Protein AF-A0AAV0JWB5-F1 (afdb_monomer_lite)

InterPro domains:
  IPR001810 F-box domain [PF12937] (14-50)
  IPR036047 F-box-like domain superfamily [SSF81383] (13-112)
  IPR045030 LysM and putative peptidoglycan-binding domain-containing protein 1-4 [PTHR20932] (4-100)

Secondary structure (DSSP, 8-state):
-----GGGT-HHHHHHHHTTS-HHHHHHHTTT-HHHHHHHT-HHHHHHHHHHHHT-S---S--SSGGGGGG--GGGS-------TT--HHHHHHHHT-------SS------HHHHHHHHHHT--

pLDDT: mean 70.57, std 15.76, range [37.16, 88.88]

Structure (mmCIF, N/CA/C/O backbone):
data_AF-A0AAV0JWB5-F1
#
_entry.id   AF-A0AAV0JWB5-F1
#
loop_
_atom_site.group_PDB
_atom_site.id
_atom_site.type_symbol
_atom_site.label_atom_id
_atom_site.label_alt_id
_atom_site.label_comp_id
_atom_site.label_asym_id
_atom_site.label_entity_id
_atom_site.label_seq_id
_atom_site.pdbx_PDB_ins_code
_atom_site.Cartn_x
_atom_site.Cartn_y
_atom_site.Cartn_z
_atom_site.occupancy
_atom_site.B_iso_or_equiv
_atom_site.auth_seq_id
_atom_site.auth_comp_id
_atom_site.auth_asym_id
_atom_site.auth_atom_id
_atom_site.pdbx_PDB_model_num
ATOM 1 N N . MET A 1 1 ? 27.366 -1.072 -31.365 1.00 39.38 1 MET A N 1
ATOM 2 C CA . MET A 1 1 ? 27.987 -1.217 -30.029 1.00 39.38 1 MET A CA 1
ATOM 3 C C . MET A 1 1 ? 26.975 -0.720 -29.010 1.00 39.38 1 MET A C 1
ATOM 5 O O . MET A 1 1 ? 26.917 0.471 -28.750 1.00 39.38 1 MET A O 1
ATOM 9 N N . ASN A 1 2 ? 26.115 -1.611 -28.514 1.00 44.38 2 ASN A N 1
ATOM 10 C CA . ASN A 1 2 ? 25.064 -1.253 -27.561 1.00 44.38 2 ASN A CA 1
ATOM 11 C C . ASN A 1 2 ? 25.611 -1.616 -26.184 1.00 44.38 2 ASN A C 1
ATOM 13 O O . ASN A 1 2 ? 25.535 -2.770 -25.767 1.00 44.38 2 ASN A O 1
ATOM 17 N N . SER A 1 3 ? 26.296 -0.668 -25.553 1.00 52.28 3 SER A N 1
ATOM 18 C CA . SER A 1 3 ? 26.844 -0.833 -24.213 1.00 52.28 3 SER A CA 1
ATOM 19 C C . SER A 1 3 ? 25.713 -1.216 -23.263 1.00 52.28 3 SER A C 1
ATOM 21 O O . SER A 1 3 ? 24.749 -0.480 -23.063 1.00 52.28 3 SER A O 1
ATOM 23 N N . ASN A 1 4 ? 25.833 -2.429 -22.734 1.00 53.75 4 ASN A N 1
ATOM 24 C CA . ASN A 1 4 ? 24.936 -3.035 -21.772 1.00 53.75 4 ASN A CA 1
ATOM 25 C C . ASN A 1 4 ? 24.618 -2.049 -20.643 1.00 53.75 4 ASN A C 1
ATOM 27 O O . ASN A 1 4 ? 25.476 -1.754 -19.813 1.00 53.75 4 ASN A O 1
ATOM 31 N N . PHE A 1 5 ? 23.365 -1.603 -20.568 1.00 57.31 5 PHE A N 1
ATOM 32 C CA . PHE A 1 5 ? 22.796 -0.958 -19.383 1.00 57.31 5 PHE A CA 1
ATOM 33 C C . PHE A 1 5 ? 22.573 -2.017 -18.283 1.00 57.31 5 PHE A C 1
ATOM 35 O O . PHE A 1 5 ? 21.486 -2.178 -17.737 1.00 57.31 5 PHE A O 1
ATOM 42 N N . SER A 1 6 ? 23.613 -2.793 -17.966 1.00 53.84 6 SER A N 1
ATOM 43 C CA . SER A 1 6 ? 23.586 -3.863 -16.965 1.00 53.84 6 SER A CA 1
ATOM 44 C C . SER A 1 6 ? 23.293 -3.337 -15.557 1.00 53.84 6 SER A C 1
ATOM 46 O O . SER A 1 6 ? 22.817 -4.092 -14.713 1.00 53.84 6 SER A O 1
ATOM 48 N N . ALA A 1 7 ? 23.476 -2.033 -15.323 1.00 56.34 7 ALA A N 1
ATOM 49 C CA . ALA A 1 7 ? 23.088 -1.357 -14.088 1.00 56.34 7 ALA A CA 1
ATOM 50 C C . ALA A 1 7 ? 21.577 -1.463 -13.791 1.00 56.34 7 ALA A C 1
ATOM 52 O O . ALA A 1 7 ? 21.198 -1.637 -12.638 1.00 56.34 7 ALA A O 1
ATOM 53 N N . LEU A 1 8 ? 20.720 -1.426 -14.823 1.00 58.16 8 LEU A N 1
ATOM 54 C CA . LEU A 1 8 ? 19.269 -1.642 -14.692 1.00 58.16 8 LEU A CA 1
ATOM 55 C C . LEU A 1 8 ? 18.864 -3.112 -14.895 1.00 58.16 8 LEU A C 1
ATOM 57 O O . LEU A 1 8 ? 17.686 -3.441 -14.784 1.00 58.16 8 LEU A O 1
ATOM 61 N N . SER A 1 9 ? 19.825 -3.995 -15.180 1.00 63.19 9 SER A N 1
ATOM 62 C CA . SER A 1 9 ? 19.635 -5.452 -15.138 1.00 63.19 9 SER A CA 1
ATOM 63 C C . SER A 1 9 ? 19.933 -6.029 -13.751 1.00 63.19 9 SER A C 1
ATOM 65 O O . SER A 1 9 ? 19.480 -7.130 -13.441 1.00 63.19 9 SER A O 1
ATOM 67 N N . CYS A 1 10 ? 20.678 -5.304 -12.908 1.00 75.19 10 CYS A N 1
ATOM 68 C CA . CYS A 1 10 ? 20.927 -5.689 -11.525 1.00 75.19 10 CYS A CA 1
ATOM 69 C C . CYS A 1 10 ? 19.654 -5.501 -10.692 1.00 75.19 10 CYS A C 1
ATOM 71 O O . CYS A 1 10 ? 19.181 -4.380 -10.479 1.00 75.19 10 CYS A O 1
ATOM 73 N N . ARG A 1 11 ? 19.098 -6.616 -10.213 1.00 79.12 11 ARG A N 1
ATOM 74 C CA . ARG A 1 11 ? 17.836 -6.642 -9.465 1.00 79.12 11 ARG A CA 1
ATOM 75 C C . ARG A 1 11 ? 17.912 -5.828 -8.171 1.00 79.12 11 ARG A C 1
ATOM 77 O O . ARG A 1 11 ? 16.934 -5.178 -7.813 1.00 79.12 11 ARG A O 1
ATOM 84 N N . ASP A 1 12 ? 19.068 -5.822 -7.513 1.00 82.31 12 ASP A N 1
ATOM 85 C CA . ASP A 1 12 ? 19.285 -5.110 -6.250 1.00 82.31 12 ASP A CA 1
ATOM 86 C C . ASP A 1 12 ? 19.304 -3.592 -6.441 1.00 82.31 12 ASP A C 1
ATOM 88 O O . ASP A 1 12 ? 18.662 -2.856 -5.692 1.00 82.31 12 ASP A O 1
ATOM 92 N N . THR A 1 13 ? 19.966 -3.110 -7.495 1.00 85.81 13 THR A N 1
ATOM 93 C CA . THR A 1 13 ? 19.963 -1.683 -7.847 1.00 85.81 13 THR A CA 1
ATOM 94 C C . THR A 1 13 ? 18.559 -1.224 -8.231 1.00 85.81 13 THR A C 1
ATOM 96 O O . THR A 1 13 ? 18.094 -0.186 -7.763 1.00 85.81 13 THR A O 1
ATOM 99 N N . LEU A 1 14 ? 17.843 -2.035 -9.016 1.00 85.38 14 LEU A N 1
ATOM 100 C CA . LEU A 1 14 ? 16.440 -1.796 -9.354 1.00 85.38 14 LEU A CA 1
ATOM 101 C C . LEU A 1 14 ? 15.552 -1.717 -8.111 1.00 85.38 14 LEU A C 1
ATOM 103 O O . LEU A 1 14 ? 14.723 -0.818 -8.008 1.00 85.38 14 LEU A O 1
ATOM 107 N N . ARG A 1 15 ? 15.746 -2.630 -7.155 1.00 87.00 15 ARG A N 1
ATOM 108 C CA . ARG A 1 15 ? 15.017 -2.654 -5.883 1.00 87.00 15 ARG A CA 1
ATOM 109 C C . ARG A 1 15 ? 15.229 -1.366 -5.095 1.00 87.00 15 ARG A C 1
ATOM 111 O O . ARG A 1 15 ? 14.248 -0.774 -4.659 1.00 87.00 15 ARG A O 1
ATOM 118 N N . LEU A 1 16 ? 16.475 -0.907 -4.966 1.00 86.88 16 LEU A N 1
ATOM 119 C CA . LEU A 1 16 ? 16.803 0.333 -4.253 1.00 86.88 16 LEU A CA 1
ATOM 120 C C . LEU A 1 16 ? 16.155 1.568 -4.885 1.00 86.88 16 LEU A C 1
ATOM 122 O O . LEU A 1 16 ? 15.696 2.451 -4.162 1.00 86.88 16 LEU A O 1
ATOM 126 N N . ILE A 1 17 ? 16.110 1.628 -6.218 1.00 87.56 17 ILE A N 1
ATOM 127 C CA . ILE A 1 17 ? 15.470 2.730 -6.944 1.00 87.56 17 ILE A CA 1
ATOM 128 C C . ILE A 1 17 ? 13.954 2.667 -6.745 1.00 87.56 17 ILE A C 1
ATOM 130 O O . ILE A 1 17 ? 13.355 3.636 -6.287 1.00 87.56 17 ILE A O 1
ATOM 134 N N . LEU A 1 18 ? 13.338 1.520 -7.048 1.00 87.62 18 LEU A N 1
ATOM 135 C CA . LEU A 1 18 ? 11.885 1.337 -7.012 1.00 87.62 18 LEU A CA 1
ATOM 136 C C . LEU A 1 18 ? 11.295 1.499 -5.606 1.00 87.62 18 LEU A C 1
ATOM 138 O O . LEU A 1 18 ? 10.183 1.995 -5.470 1.00 87.62 18 LEU A O 1
ATOM 142 N N . GLU A 1 19 ? 12.050 1.183 -4.556 1.00 87.31 19 GLU A N 1
ATOM 143 C CA . GLU A 1 19 ? 11.638 1.403 -3.165 1.00 87.31 19 GLU A CA 1
ATOM 144 C C . GLU A 1 19 ? 11.407 2.884 -2.816 1.00 87.31 19 GLU A C 1
ATOM 146 O O . GLU A 1 19 ? 10.694 3.193 -1.863 1.00 87.31 19 GLU A O 1
ATOM 151 N N . ARG A 1 20 ? 11.983 3.818 -3.581 1.00 86.62 20 ARG A N 1
ATOM 152 C CA . ARG A 1 20 ? 11.792 5.261 -3.371 1.00 86.62 20 ARG A CA 1
ATOM 153 C C . ARG A 1 20 ? 10.595 5.833 -4.122 1.00 86.62 20 ARG A C 1
ATOM 155 O O . ARG A 1 20 ? 10.279 7.003 -3.921 1.00 86.62 20 ARG A O 1
ATOM 162 N N . LEU A 1 21 ? 9.950 5.045 -4.979 1.00 86.44 21 LEU A N 1
ATOM 163 C CA . LEU A 1 21 ? 8.839 5.506 -5.800 1.00 86.44 21 LEU A CA 1
ATOM 164 C C . LEU A 1 21 ? 7.491 5.280 -5.093 1.00 86.44 21 LEU A C 1
ATOM 166 O O . LEU A 1 21 ? 7.325 4.305 -4.357 1.00 86.44 21 LEU A O 1
ATOM 170 N N . PRO A 1 22 ? 6.498 6.157 -5.328 1.00 84.25 22 PRO A N 1
ATOM 171 C CA . PRO A 1 22 ? 5.141 5.939 -4.847 1.00 84.25 22 PRO A CA 1
ATOM 172 C C . PRO A 1 22 ? 4.477 4.769 -5.5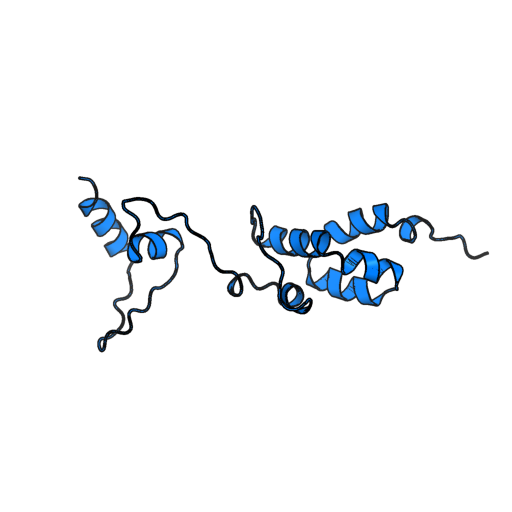87 1.00 84.25 22 PRO A C 1
ATOM 174 O O . PRO A 1 22 ? 4.857 4.405 -6.702 1.00 84.25 22 PRO A O 1
ATOM 177 N N . VAL A 1 23 ? 3.414 4.217 -4.995 1.00 85.12 23 VAL A N 1
ATOM 178 C CA . VAL A 1 23 ? 2.709 3.036 -5.530 1.00 85.12 23 VAL A CA 1
ATOM 179 C C . VAL A 1 23 ? 2.208 3.232 -6.970 1.00 85.12 23 VAL A C 1
ATOM 181 O O . VAL A 1 23 ? 2.255 2.304 -7.779 1.00 85.12 23 VAL A O 1
ATOM 184 N N . ALA A 1 24 ? 1.785 4.448 -7.325 1.00 84.06 24 ALA A N 1
ATOM 185 C CA . ALA A 1 24 ? 1.349 4.773 -8.683 1.00 84.06 24 ALA A CA 1
ATOM 186 C C . ALA A 1 24 ? 2.474 4.612 -9.722 1.00 84.06 24 ALA A C 1
ATOM 188 O O . ALA A 1 24 ? 2.240 4.105 -10.821 1.00 84.06 24 ALA A O 1
ATOM 189 N N . ASP A 1 25 ? 3.701 4.997 -9.373 1.00 87.06 25 ASP A N 1
ATOM 190 C CA . ASP A 1 25 ? 4.835 4.897 -10.287 1.00 87.06 25 ASP A CA 1
ATOM 191 C C . ASP A 1 25 ? 5.442 3.492 -10.300 1.00 87.06 25 ASP A C 1
ATOM 193 O O . ASP A 1 25 ? 5.906 3.047 -11.348 1.00 87.06 25 ASP A O 1
ATOM 197 N N . LEU A 1 26 ? 5.341 2.739 -9.200 1.00 87.44 26 LEU A N 1
ATOM 198 C CA . LEU A 1 26 ? 5.629 1.299 -9.192 1.00 87.44 26 LEU A CA 1
ATOM 199 C C . LEU A 1 26 ? 4.739 0.535 -10.180 1.00 87.44 26 LEU A C 1
ATOM 201 O O . LEU A 1 26 ? 5.225 -0.305 -10.940 1.00 87.44 26 LEU A O 1
ATOM 205 N N . ALA A 1 27 ? 3.446 0.869 -10.238 1.00 86.06 27 ALA A N 1
ATOM 206 C CA . ALA A 1 27 ? 2.536 0.275 -11.212 1.00 86.06 27 ALA A CA 1
ATOM 207 C C . ALA A 1 27 ? 2.980 0.569 -12.656 1.00 86.06 27 ALA A C 1
ATOM 209 O O . ALA A 1 27 ? 2.951 -0.325 -13.498 1.00 86.06 27 ALA A O 1
ATOM 210 N N . ARG A 1 28 ? 3.468 1.781 -12.944 1.00 86.56 28 ARG A N 1
ATOM 211 C CA . ARG A 1 28 ? 4.020 2.123 -14.267 1.00 86.56 28 ARG A CA 1
ATOM 212 C C . ARG A 1 28 ? 5.334 1.395 -14.550 1.00 86.56 28 ARG A C 1
ATOM 214 O O . ARG A 1 28 ? 5.509 0.860 -15.642 1.00 86.56 28 ARG A O 1
ATOM 221 N N . ALA A 1 29 ? 6.224 1.318 -13.562 1.00 86.81 29 ALA A N 1
ATOM 222 C CA . ALA A 1 29 ? 7.493 0.601 -13.647 1.00 86.81 29 ALA A CA 1
ATOM 223 C C . ALA A 1 29 ? 7.291 -0.885 -13.987 1.00 86.81 29 ALA A C 1
ATOM 225 O O . ALA A 1 29 ? 8.046 -1.444 -14.784 1.00 86.81 29 ALA A O 1
ATOM 226 N N . SER A 1 30 ? 6.230 -1.511 -13.462 1.00 86.06 30 SER A N 1
ATOM 227 C CA . SER A 1 30 ? 5.891 -2.906 -13.774 1.00 86.06 30 SER A CA 1
ATOM 228 C C . SER A 1 30 ? 5.606 -3.167 -15.260 1.00 86.06 30 SER A C 1
ATOM 230 O O . SER A 1 30 ? 5.783 -4.288 -15.732 1.00 86.06 30 SER A O 1
ATOM 232 N N . CYS A 1 31 ? 5.236 -2.136 -16.022 1.00 87.25 31 CYS A N 1
ATOM 233 C CA . CYS A 1 31 ? 4.938 -2.251 -17.447 1.00 87.25 31 CYS A CA 1
ATOM 234 C C . CYS A 1 31 ? 6.179 -2.117 -18.349 1.00 87.25 31 CYS A C 1
ATOM 236 O O . CYS A 1 31 ? 6.070 -2.338 -19.551 1.00 87.25 31 CYS A O 1
ATOM 238 N N . VAL A 1 32 ? 7.351 -1.750 -17.809 1.00 88.38 32 VAL A N 1
ATOM 239 C CA . VAL A 1 32 ? 8.548 -1.434 -18.616 1.00 88.38 32 VAL A CA 1
ATOM 240 C C . VAL A 1 32 ? 9.206 -2.691 -19.185 1.00 88.38 32 VAL A C 1
ATOM 242 O O . VAL A 1 32 ? 9.541 -2.756 -20.364 1.00 88.38 32 VAL A O 1
ATOM 245 N N . SER A 1 33 ? 9.437 -3.700 -18.344 1.00 86.06 33 SER A N 1
ATOM 246 C CA . SER A 1 33 ? 10.077 -4.959 -18.739 1.00 86.06 33 SER A CA 1
ATOM 247 C C . SER A 1 33 ? 9.732 -6.078 -17.760 1.00 86.06 33 SER A C 1
ATOM 249 O O . SER A 1 33 ? 9.290 -5.820 -16.642 1.00 86.06 33 SER A O 1
ATOM 251 N N . ARG A 1 34 ? 9.997 -7.341 -18.126 1.00 84.75 34 ARG A N 1
ATOM 252 C CA . ARG A 1 34 ? 9.797 -8.478 -17.204 1.00 84.75 34 ARG A CA 1
ATOM 253 C C . ARG A 1 34 ? 10.649 -8.366 -15.937 1.00 84.75 34 ARG A C 1
ATOM 255 O O . ARG A 1 34 ? 10.177 -8.726 -14.865 1.00 84.75 34 ARG A O 1
ATOM 262 N N . ALA A 1 35 ? 11.880 -7.861 -16.055 1.00 85.56 35 ALA A N 1
ATOM 263 C CA . ALA A 1 35 ? 12.770 -7.667 -14.912 1.00 85.56 35 ALA A CA 1
ATOM 264 C C . ALA A 1 35 ? 12.214 -6.607 -13.951 1.00 85.56 35 ALA A C 1
ATOM 266 O O . ALA A 1 35 ? 12.165 -6.832 -12.745 1.00 85.56 35 ALA A O 1
ATOM 267 N N . TRP A 1 36 ? 11.717 -5.494 -14.494 1.00 88.88 36 TRP A N 1
ATOM 268 C CA . TRP A 1 36 ? 11.088 -4.437 -13.705 1.00 88.88 36 TRP A CA 1
ATOM 269 C C . TRP A 1 36 ? 9.778 -4.908 -13.080 1.00 88.88 36 TRP A C 1
ATOM 271 O O . TRP A 1 36 ? 9.555 -4.651 -11.906 1.00 88.88 36 TRP A O 1
ATOM 281 N N . ASN A 1 37 ? 8.957 -5.671 -13.808 1.00 87.62 37 ASN A N 1
ATOM 282 C CA . ASN A 1 37 ? 7.745 -6.282 -13.264 1.00 87.62 37 ASN A CA 1
ATOM 283 C C . ASN A 1 37 ? 8.045 -7.202 -12.072 1.00 87.62 37 ASN A C 1
ATOM 285 O O . ASN A 1 37 ? 7.372 -7.129 -11.049 1.00 87.62 37 ASN A O 1
ATOM 289 N N . ALA A 1 38 ? 9.084 -8.036 -12.173 1.00 87.00 38 ALA A N 1
ATOM 290 C CA . ALA A 1 38 ? 9.469 -8.960 -11.107 1.00 87.00 38 ALA A CA 1
ATOM 291 C C . ALA A 1 38 ? 9.941 -8.257 -9.821 1.00 87.00 38 ALA A C 1
ATOM 293 O O . ALA A 1 38 ? 9.919 -8.868 -8.753 1.00 87.00 38 ALA A O 1
ATOM 294 N N . VAL A 1 39 ? 10.401 -7.007 -9.918 1.00 87.44 39 VAL A N 1
ATOM 295 C CA . VAL A 1 39 ? 10.788 -6.188 -8.760 1.00 87.44 39 VAL A CA 1
ATOM 296 C C . VAL A 1 39 ? 9.614 -5.326 -8.301 1.00 87.44 39 VAL A C 1
ATOM 298 O O . VAL A 1 39 ? 9.268 -5.351 -7.133 1.00 87.44 39 VAL A O 1
ATOM 301 N N . ALA A 1 40 ? 8.948 -4.612 -9.205 1.00 87.31 40 ALA A N 1
ATOM 302 C CA . ALA A 1 40 ? 7.845 -3.711 -8.878 1.00 87.31 40 ALA A CA 1
ATOM 303 C C . ALA A 1 40 ? 6.604 -4.432 -8.322 1.00 87.31 40 ALA A C 1
ATOM 305 O O . ALA A 1 40 ? 5.866 -3.836 -7.547 1.00 87.31 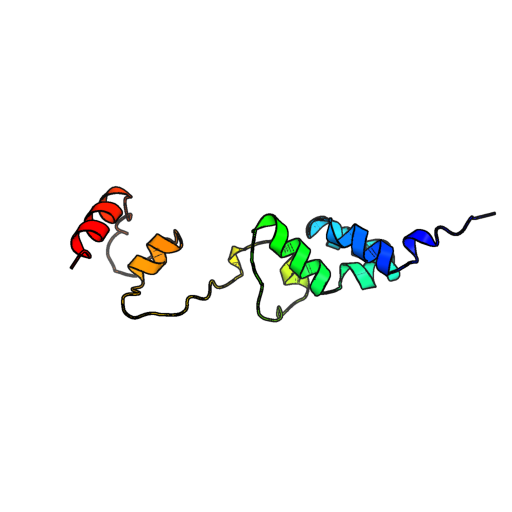40 ALA A O 1
ATOM 306 N N . SER A 1 41 ? 6.388 -5.699 -8.691 1.00 83.38 41 SER A N 1
ATOM 307 C CA . SER A 1 41 ? 5.318 -6.542 -8.138 1.00 83.38 41 SER A CA 1
ATOM 308 C C . SER A 1 41 ? 5.730 -7.296 -6.864 1.00 83.38 41 SER A C 1
ATOM 310 O O . SER A 1 41 ? 4.955 -8.112 -6.369 1.00 83.38 41 SER A O 1
ATOM 312 N N . ASP A 1 42 ? 6.940 -7.065 -6.335 1.00 87.25 42 ASP A N 1
ATOM 313 C CA . ASP A 1 42 ? 7.354 -7.594 -5.031 1.00 87.25 42 ASP A CA 1
ATOM 314 C C . ASP A 1 42 ? 6.482 -6.961 -3.932 1.00 87.25 42 ASP A C 1
ATOM 316 O O . ASP A 1 42 ? 6.355 -5.731 -3.833 1.00 87.25 42 ASP A O 1
ATOM 320 N N . ASP A 1 43 ? 5.863 -7.813 -3.113 1.00 83.25 43 ASP A N 1
ATOM 321 C CA . ASP A 1 43 ? 4.952 -7.399 -2.046 1.00 83.25 43 ASP A CA 1
ATOM 322 C C . ASP A 1 43 ? 5.664 -6.489 -1.040 1.00 83.25 43 ASP A C 1
ATOM 324 O O . ASP A 1 43 ? 5.106 -5.477 -0.629 1.00 83.25 43 ASP A O 1
ATOM 328 N N . GLU A 1 44 ? 6.937 -6.748 -0.726 1.00 85.88 44 GLU A N 1
ATOM 329 C CA . GLU A 1 44 ? 7.664 -5.953 0.269 1.00 85.88 44 GLU A CA 1
ATOM 330 C C . GLU A 1 44 ? 8.004 -4.543 -0.237 1.00 85.88 44 GLU A C 1
ATOM 332 O O . GLU A 1 44 ? 8.057 -3.584 0.536 1.00 85.88 44 GLU A O 1
ATOM 337 N N . ILE A 1 45 ? 8.224 -4.381 -1.544 1.00 88.12 45 ILE A N 1
ATOM 338 C CA . ILE A 1 45 ? 8.432 -3.054 -2.143 1.00 88.12 45 ILE A CA 1
ATOM 339 C C . ILE A 1 45 ? 7.109 -2.296 -2.164 1.00 88.12 45 ILE A C 1
ATOM 341 O O . ILE A 1 45 ? 7.042 -1.144 -1.734 1.00 88.12 45 ILE A O 1
ATOM 345 N N . THR A 1 46 ? 6.046 -2.970 -2.594 1.00 86.00 46 THR A N 1
ATOM 346 C CA . THR A 1 46 ? 4.712 -2.382 -2.698 1.00 86.00 46 THR A CA 1
ATOM 347 C C . THR A 1 46 ? 4.175 -1.960 -1.327 1.00 86.00 46 THR A C 1
ATOM 349 O O . THR A 1 46 ? 3.650 -0.856 -1.175 1.00 86.00 46 THR A O 1
ATOM 352 N N . ARG A 1 47 ? 4.375 -2.793 -0.301 1.00 85.69 47 ARG A N 1
ATOM 353 C CA . ARG A 1 47 ? 3.955 -2.531 1.078 1.00 85.69 47 ARG A CA 1
ATOM 354 C C . ARG A 1 47 ? 4.700 -1.340 1.676 1.00 85.69 47 ARG A C 1
ATOM 356 O O . ARG A 1 47 ? 4.069 -0.470 2.272 1.00 85.69 47 ARG A O 1
ATOM 363 N N . ARG A 1 48 ? 6.017 -1.236 1.467 1.00 85.00 48 ARG A N 1
ATOM 364 C CA . ARG A 1 48 ? 6.813 -0.086 1.936 1.00 85.00 48 ARG A CA 1
ATOM 365 C C . ARG A 1 48 ? 6.432 1.214 1.229 1.00 85.00 48 ARG A C 1
ATOM 367 O O . ARG A 1 48 ? 6.234 2.227 1.899 1.00 85.00 48 ARG A O 1
ATOM 374 N N . ALA A 1 49 ? 6.248 1.172 -0.090 1.00 85.25 49 ALA A N 1
ATOM 375 C CA . ALA A 1 49 ? 5.790 2.323 -0.865 1.00 85.25 49 ALA A CA 1
ATOM 376 C C . ALA A 1 49 ? 4.383 2.782 -0.452 1.00 85.25 49 ALA A C 1
ATOM 378 O O . ALA A 1 49 ? 4.116 3.982 -0.408 1.00 85.25 49 ALA A O 1
ATOM 379 N N . PHE A 1 50 ? 3.501 1.844 -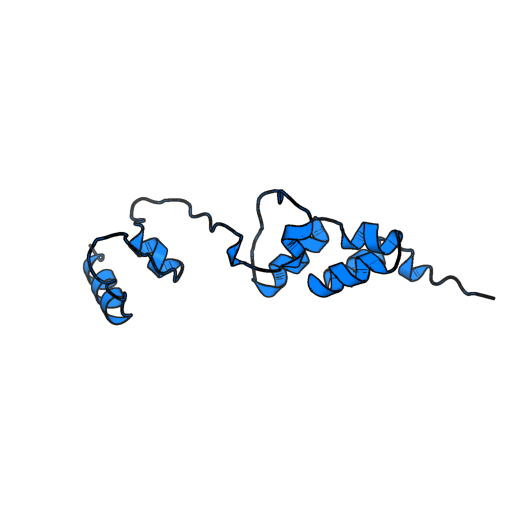0.096 1.00 84.12 50 PHE A N 1
ATOM 380 C CA . PHE A 1 50 ? 2.199 2.160 0.481 1.00 84.12 50 PHE A CA 1
ATOM 381 C C . PHE A 1 50 ? 2.328 2.783 1.877 1.00 84.12 50 PHE A C 1
ATOM 383 O O . PHE A 1 50 ? 1.662 3.763 2.176 1.00 84.12 50 PHE A O 1
ATOM 390 N N . MET A 1 51 ? 3.189 2.255 2.750 1.00 84.00 51 MET A N 1
ATOM 391 C CA . MET A 1 51 ? 3.325 2.737 4.131 1.00 84.00 51 MET A CA 1
ATOM 392 C C . MET A 1 51 ? 3.928 4.143 4.245 1.00 84.00 51 MET A C 1
ATOM 394 O O . MET A 1 51 ? 3.583 4.871 5.180 1.00 84.00 51 MET A O 1
ATOM 398 N N . ALA A 1 52 ? 4.821 4.525 3.326 1.00 83.56 52 ALA A N 1
ATOM 399 C CA . ALA A 1 52 ? 5.590 5.767 3.416 1.00 83.56 52 ALA A CA 1
ATOM 400 C C . ALA A 1 52 ? 4.722 7.048 3.464 1.00 83.56 52 ALA A C 1
ATOM 402 O O . ALA A 1 52 ? 4.934 7.852 4.377 1.00 83.56 52 ALA A O 1
ATOM 403 N N . PRO A 1 53 ? 3.708 7.244 2.593 1.00 81.31 53 PRO A N 1
ATOM 404 C CA . PRO A 1 53 ? 2.796 8.390 2.681 1.00 81.31 53 PRO A CA 1
ATOM 405 C C . PRO A 1 53 ? 1.999 8.461 3.990 1.00 81.31 53 PRO A C 1
ATOM 407 O O . PRO A 1 53 ? 1.729 9.547 4.497 1.00 81.31 53 PRO A O 1
ATOM 410 N N . TRP A 1 54 ? 1.637 7.306 4.550 1.00 81.19 54 TRP A N 1
ATOM 411 C CA . TRP A 1 54 ? 0.758 7.197 5.718 1.00 81.19 54 TRP A CA 1
ATOM 412 C C . TRP A 1 54 ? 1.512 7.142 7.055 1.00 81.19 54 TRP A C 1
ATOM 414 O O . TRP A 1 54 ? 0.878 7.099 8.108 1.00 81.19 54 TRP A O 1
ATOM 424 N N . LYS A 1 55 ? 2.856 7.135 7.035 1.00 80.56 55 LYS A N 1
ATOM 425 C CA . LYS A 1 55 ? 3.724 6.986 8.222 1.00 80.56 55 LYS A CA 1
ATOM 426 C C . LYS A 1 55 ? 3.349 5.771 9.085 1.00 80.56 55 LYS A C 1
ATOM 428 O O . LYS A 1 55 ? 3.420 5.816 10.314 1.00 80.56 55 LYS A O 1
ATOM 433 N N . LEU A 1 56 ? 2.926 4.684 8.440 1.00 79.44 56 LEU A N 1
ATOM 434 C CA . LEU A 1 56 ? 2.522 3.461 9.132 1.00 79.44 56 LEU A CA 1
ATOM 435 C C . LEU A 1 56 ? 3.746 2.706 9.643 1.00 79.44 56 LEU A C 1
ATOM 437 O O . LEU A 1 56 ? 4.769 2.635 8.965 1.00 79.44 56 LEU A O 1
ATOM 441 N N . LYS A 1 57 ? 3.614 2.091 10.822 1.00 80.81 57 LYS A N 1
ATOM 442 C CA . LYS A 1 57 ? 4.660 1.236 11.397 1.00 80.81 57 LYS A CA 1
ATOM 443 C C . LYS A 1 57 ? 4.740 -0.116 10.693 1.00 80.81 57 LYS A C 1
ATOM 445 O O . LYS A 1 57 ? 5.828 -0.582 10.381 1.00 80.81 57 LYS A O 1
ATOM 450 N N . GLU A 1 58 ? 3.591 -0.737 10.448 1.00 81.25 58 GLU A N 1
ATOM 451 C CA . GLU A 1 58 ? 3.490 -2.019 9.759 1.00 81.25 58 GLU A CA 1
ATOM 452 C C . GLU A 1 58 ? 2.089 -2.217 9.182 1.00 81.25 58 GLU A C 1
ATOM 454 O O . GLU A 1 58 ? 1.098 -1.748 9.739 1.00 81.25 58 GLU A O 1
ATOM 459 N N . VAL A 1 59 ? 2.018 -2.933 8.064 1.00 79.38 59 VAL A N 1
ATOM 460 C CA . VAL A 1 59 ? 0.782 -3.501 7.525 1.00 79.38 59 VAL A CA 1
ATOM 461 C C . VAL A 1 59 ? 0.802 -5.009 7.749 1.00 79.38 59 VAL A C 1
ATOM 463 O O . VAL A 1 59 ? 1.734 -5.679 7.301 1.00 79.38 59 VAL A O 1
ATOM 466 N N . VAL A 1 60 ? -0.212 -5.537 8.430 1.00 78.31 60 VAL A N 1
ATOM 467 C CA . VAL A 1 60 ? -0.338 -6.966 8.746 1.00 78.31 60 VAL A CA 1
ATOM 468 C C . VAL A 1 60 ? -1.415 -7.596 7.864 1.00 78.31 60 VAL A C 1
ATOM 470 O O . VAL A 1 60 ? -2.508 -7.051 7.730 1.00 78.31 60 VAL A O 1
ATOM 473 N N . GLY A 1 61 ? -1.109 -8.763 7.296 1.00 75.56 61 GLY A N 1
ATOM 474 C CA . GLY A 1 61 ? -2.015 -9.529 6.436 1.00 75.56 61 GLY A CA 1
ATOM 475 C C . GLY A 1 61 ? -1.599 -9.529 4.964 1.00 75.56 61 GLY A C 1
ATOM 476 O O . GLY A 1 61 ? -0.715 -8.782 4.553 1.00 75.56 61 GLY A O 1
ATOM 477 N N . LYS A 1 62 ? -2.233 -10.403 4.173 1.00 76.06 62 LYS A N 1
ATOM 478 C CA . LYS A 1 62 ? -2.061 -10.462 2.716 1.00 76.06 62 LYS A CA 1
ATOM 479 C C . LYS A 1 62 ? -3.329 -9.949 2.039 1.00 76.06 62 LYS A C 1
ATOM 481 O O . LYS A 1 62 ? -4.414 -10.410 2.400 1.00 76.06 62 LYS A O 1
ATOM 486 N N . PRO A 1 63 ? -3.229 -9.028 1.072 1.00 75.88 63 PRO A N 1
ATOM 487 C CA . PRO A 1 63 ? -4.400 -8.590 0.333 1.00 75.88 63 PRO A CA 1
ATOM 488 C C . PRO A 1 63 ? -4.955 -9.735 -0.519 1.00 75.88 63 PRO A C 1
ATOM 490 O O . PRO A 1 63 ? -4.203 -10.495 -1.124 1.00 75.88 63 PRO A O 1
ATOM 493 N N . GLY A 1 64 ? -6.284 -9.835 -0.608 1.00 69.50 64 GLY A N 1
ATOM 494 C CA . GLY A 1 64 ? -6.949 -10.848 -1.440 1.00 69.50 64 GLY A CA 1
ATOM 495 C C . GLY A 1 64 ? -6.753 -10.648 -2.951 1.00 69.50 64 GLY A C 1
ATOM 496 O O . GLY A 1 64 ? -7.030 -11.552 -3.730 1.00 69.50 64 GLY A O 1
ATOM 497 N N . SER A 1 65 ? -6.271 -9.477 -3.380 1.00 75.12 65 SER A N 1
ATOM 498 C CA . SER A 1 65 ? -5.967 -9.156 -4.778 1.00 75.12 65 SER A CA 1
ATOM 499 C C . SER A 1 65 ? -4.747 -8.242 -4.863 1.00 75.12 65 SER A C 1
ATOM 501 O O . SER A 1 65 ? -4.630 -7.294 -4.090 1.00 75.12 65 SER A O 1
ATOM 503 N N . GLY A 1 66 ? -3.871 -8.465 -5.847 1.00 67.00 66 GLY A N 1
ATOM 504 C CA . GLY A 1 66 ? -2.703 -7.607 -6.091 1.00 67.00 66 GLY A CA 1
ATOM 505 C C . GLY A 1 66 ? -3.062 -6.172 -6.502 1.00 67.00 66 GLY A C 1
ATOM 506 O O . GLY A 1 66 ? -2.267 -5.255 -6.310 1.00 67.00 66 GLY A O 1
ATOM 507 N N . GLY A 1 67 ? -4.282 -5.945 -7.007 1.00 72.81 67 GLY A N 1
ATOM 508 C CA . GLY A 1 67 ? -4.789 -4.602 -7.313 1.00 72.81 67 GLY A CA 1
ATOM 509 C C . GLY A 1 67 ? -5.030 -3.738 -6.071 1.00 72.81 67 GLY A C 1
ATOM 510 O O . GLY A 1 67 ? -5.088 -2.519 -6.184 1.00 72.81 67 GLY A O 1
ATOM 511 N N . PHE A 1 68 ? -5.112 -4.348 -4.886 1.00 75.75 68 PHE A N 1
ATOM 512 C CA . PHE A 1 68 ? -5.392 -3.673 -3.620 1.00 75.75 68 PHE A CA 1
ATOM 513 C C . PHE A 1 68 ? -4.460 -2.490 -3.339 1.00 75.75 68 PHE A C 1
ATOM 515 O O . PHE A 1 68 ? -4.925 -1.419 -2.951 1.00 75.75 68 PHE A O 1
ATOM 522 N N . TRP A 1 69 ? -3.161 -2.671 -3.579 1.00 77.94 69 TRP A N 1
ATOM 523 C CA . TRP A 1 69 ? -2.158 -1.647 -3.314 1.00 77.94 69 TRP A CA 1
ATOM 524 C C . TRP A 1 69 ? -2.280 -0.437 -4.248 1.00 77.94 69 TRP A C 1
ATOM 526 O O . TRP A 1 69 ? -2.004 0.686 -3.832 1.00 77.94 69 TRP A O 1
ATOM 536 N N . ARG A 1 70 ? -2.734 -0.644 -5.493 1.00 74.25 70 ARG A N 1
ATOM 537 C CA . ARG A 1 70 ? -2.750 0.384 -6.551 1.00 74.25 70 ARG A CA 1
ATOM 538 C C . ARG A 1 70 ? -3.626 1.582 -6.212 1.00 74.25 70 ARG A C 1
ATOM 540 O O . ARG A 1 70 ? -3.280 2.702 -6.570 1.00 74.25 70 ARG A O 1
ATOM 547 N N . ASP A 1 71 ? -4.713 1.346 -5.489 1.00 72.12 71 ASP A N 1
ATOM 548 C CA . ASP A 1 71 ? -5.654 2.401 -5.113 1.00 72.12 71 ASP A CA 1
ATOM 549 C C . ASP A 1 71 ? -5.116 3.301 -3.988 1.00 72.12 71 ASP A C 1
ATOM 551 O O . ASP A 1 71 ? -5.736 4.313 -3.678 1.00 72.12 71 ASP A O 1
ATOM 555 N N . ASN A 1 72 ? -3.978 2.936 -3.372 1.00 71.62 72 ASN A N 1
ATOM 556 C CA . ASN A 1 72 ? -3.244 3.684 -2.342 1.00 71.62 72 ASN A CA 1
ATOM 557 C C . ASN A 1 72 ? -4.122 4.302 -1.229 1.00 71.62 72 ASN A C 1
ATOM 559 O O . ASN A 1 72 ? -3.752 5.298 -0.616 1.00 71.62 72 ASN A O 1
ATOM 563 N N . GLY A 1 73 ? -5.296 3.730 -0.957 1.00 73.44 73 GLY A N 1
ATOM 564 C CA . GLY A 1 73 ? -6.273 4.280 -0.022 1.00 73.44 73 GLY A CA 1
ATOM 565 C C . GLY A 1 73 ? -6.179 3.634 1.355 1.00 73.44 73 GLY A C 1
ATOM 566 O O . GLY A 1 73 ? -6.446 2.440 1.495 1.00 73.44 73 GLY A O 1
ATOM 567 N N . ILE A 1 74 ? -5.885 4.427 2.390 1.00 71.81 74 ILE A N 1
ATOM 568 C CA . ILE A 1 74 ? -5.852 3.953 3.785 1.00 71.81 74 ILE A CA 1
ATOM 569 C C . ILE A 1 74 ? -7.219 3.460 4.285 1.00 71.81 74 ILE A C 1
ATOM 571 O O . ILE A 1 74 ? -7.282 2.591 5.146 1.00 71.81 74 ILE A O 1
ATOM 575 N N . GLY A 1 75 ? -8.320 3.951 3.701 1.00 68.31 75 GLY A N 1
ATOM 576 C CA . GLY A 1 75 ? -9.690 3.596 4.095 1.00 68.31 75 GLY A CA 1
ATOM 577 C C . GLY A 1 75 ? -10.076 2.130 3.864 1.00 68.31 75 GLY A C 1
ATOM 578 O O . GLY A 1 75 ? -11.134 1.705 4.315 1.00 68.31 75 GLY A O 1
ATOM 579 N N . LYS A 1 76 ? -9.232 1.345 3.183 1.00 68.50 76 LYS A N 1
ATOM 580 C CA . LYS A 1 76 ? -9.416 -0.106 3.025 1.00 68.50 76 LYS A CA 1
ATOM 581 C C . LYS A 1 76 ? -8.814 -0.924 4.174 1.00 68.50 76 LYS A C 1
ATOM 583 O O . LYS A 1 76 ? -9.005 -2.137 4.214 1.00 68.50 76 LYS A O 1
ATOM 588 N N . PHE A 1 77 ? -8.069 -0.286 5.076 1.00 66.88 77 PHE A N 1
ATOM 589 C CA . PHE A 1 77 ? -7.426 -0.944 6.207 1.00 66.88 77 PHE A CA 1
ATOM 590 C C . PHE A 1 77 ? -8.268 -0.792 7.469 1.00 66.88 77 PHE A C 1
ATOM 592 O O . PHE A 1 77 ? -8.735 0.297 7.798 1.00 66.88 77 PHE A O 1
ATOM 599 N N . ALA A 1 78 ? -8.418 -1.891 8.205 1.00 64.62 78 ALA A N 1
ATOM 600 C CA . ALA A 1 78 ? -8.973 -1.857 9.548 1.00 64.62 78 ALA A CA 1
ATOM 601 C C . ALA A 1 78 ? -7.878 -1.453 10.543 1.00 64.62 78 ALA A C 1
ATOM 603 O O . ALA A 1 78 ? -6.791 -2.034 10.559 1.00 64.62 78 ALA A O 1
ATOM 604 N N . VAL A 1 79 ? -8.165 -0.468 11.392 1.00 68.00 79 VAL A N 1
ATOM 605 C CA . VAL A 1 79 ? -7.277 -0.098 12.497 1.00 68.00 79 VAL A CA 1
ATOM 606 C C . VAL A 1 79 ? -7.472 -1.106 13.626 1.00 68.00 79 VAL A C 1
ATOM 608 O O . VAL A 1 79 ? -8.535 -1.162 14.239 1.00 68.00 79 VAL A O 1
ATOM 611 N N . SER A 1 80 ? -6.450 -1.909 13.920 1.00 68.31 80 SER A N 1
ATOM 612 C CA . SER A 1 80 ? -6.477 -2.809 15.075 1.00 68.31 80 SER A CA 1
ATOM 613 C C . SER A 1 80 ? -6.177 -2.039 16.363 1.00 68.31 80 SER A C 1
ATOM 615 O O . SER A 1 80 ? -5.128 -1.397 16.468 1.00 68.31 80 SER A O 1
ATOM 617 N N . HIS A 1 81 ? -7.052 -2.148 17.363 1.00 72.88 81 HIS A N 1
ATOM 618 C CA . HIS A 1 81 ? -6.809 -1.644 18.714 1.00 72.88 81 HIS A CA 1
ATOM 619 C C . HIS A 1 81 ? -6.780 -2.801 19.712 1.00 72.88 81 HIS A C 1
ATOM 621 O O . HIS A 1 81 ? -7.698 -3.621 19.737 1.00 72.88 81 HIS A O 1
ATOM 627 N N . LYS A 1 82 ? -5.741 -2.873 20.552 1.00 74.19 82 LYS A N 1
ATOM 628 C CA . LYS A 1 82 ? -5.739 -3.804 21.684 1.00 74.19 82 LYS A CA 1
ATOM 629 C C . LYS A 1 82 ? -6.652 -3.227 22.760 1.00 74.19 82 LYS A C 1
ATOM 631 O O . LYS A 1 82 ? -6.300 -2.213 23.342 1.00 74.19 82 LYS A O 1
ATOM 636 N N . ILE A 1 83 ? -7.781 -3.886 23.006 1.00 77.38 83 ILE A N 1
ATOM 637 C CA . ILE A 1 83 ? -8.767 -3.459 24.004 1.00 77.38 83 ILE A CA 1
ATOM 638 C C . ILE A 1 83 ? -8.161 -3.593 25.408 1.00 77.38 83 ILE A C 1
ATOM 640 O O . ILE A 1 83 ? -7.739 -4.680 25.814 1.00 77.38 83 ILE A O 1
ATOM 644 N N . VAL A 1 84 ? -8.121 -2.489 26.147 1.00 83.12 84 VAL A N 1
ATOM 645 C CA . VAL A 1 84 ? -7.710 -2.388 27.553 1.00 83.12 84 VAL A CA 1
ATOM 646 C C . VAL A 1 84 ? -8.933 -2.030 28.411 1.00 83.12 84 VAL A C 1
ATOM 648 O O . VAL A 1 84 ? -9.900 -1.446 27.927 1.00 83.12 84 VAL A O 1
ATOM 651 N N . ARG A 1 85 ? -8.934 -2.385 29.707 1.00 67.50 85 ARG A N 1
ATOM 652 C CA . ARG A 1 85 ? -9.992 -1.946 30.640 1.00 67.50 85 ARG A CA 1
ATOM 653 C C . ARG A 1 85 ? -10.044 -0.410 30.663 1.00 67.50 85 ARG A C 1
ATOM 655 O O . ARG A 1 85 ? -9.066 0.215 31.055 1.00 67.50 85 ARG A O 1
ATOM 662 N N . GLY A 1 86 ? -11.171 0.163 30.232 1.00 77.44 86 GLY A N 1
ATOM 663 C CA . GLY A 1 86 ? -11.376 1.612 30.065 1.00 77.44 86 GLY A CA 1
ATOM 664 C C . GLY A 1 86 ? -11.599 2.052 28.612 1.00 77.44 86 GLY A C 1
ATOM 665 O O . GLY A 1 86 ? -12.056 3.168 28.369 1.00 77.44 86 GLY A O 1
ATOM 666 N N . ASP A 1 87 ? -11.339 1.173 27.643 1.00 79.00 87 ASP A N 1
ATOM 667 C CA . ASP A 1 87 ? -11.649 1.430 26.241 1.00 79.00 87 ASP A CA 1
ATOM 668 C C . ASP A 1 87 ? -13.157 1.305 25.982 1.00 79.00 87 ASP A C 1
ATOM 670 O O . ASP A 1 87 ? -13.775 0.273 26.247 1.00 79.00 87 ASP A O 1
ATOM 674 N N . SER A 1 88 ? -13.751 2.365 25.437 1.00 76.31 88 SER A N 1
ATOM 675 C CA . SER A 1 88 ? -15.133 2.408 24.970 1.00 76.31 88 SER A CA 1
ATOM 676 C C . SER A 1 88 ? -15.154 2.798 23.495 1.00 76.31 88 SER A C 1
ATOM 678 O O . SER A 1 88 ? -14.227 3.430 22.989 1.00 76.31 88 SER A O 1
ATOM 680 N N . VAL A 1 89 ? -16.225 2.449 22.780 1.00 73.25 89 VAL A N 1
ATOM 681 C CA . VAL A 1 89 ? -16.370 2.803 21.355 1.00 73.25 89 VAL A CA 1
ATOM 682 C C . VAL A 1 89 ? -16.228 4.316 21.142 1.00 73.25 89 VAL A C 1
ATOM 684 O O . VAL A 1 89 ? -15.588 4.739 20.184 1.00 73.25 89 VAL A O 1
ATOM 687 N N . ALA A 1 90 ? -16.741 5.129 22.071 1.00 74.88 90 ALA A N 1
ATOM 688 C CA . ALA A 1 90 ? -16.610 6.582 22.031 1.00 74.88 90 ALA A CA 1
ATOM 689 C C . ALA A 1 90 ? -15.169 7.058 22.290 1.00 74.88 90 ALA A C 1
ATOM 691 O O . ALA A 1 90 ? -14.679 7.926 21.568 1.00 74.88 90 ALA A O 1
ATOM 692 N N . SER A 1 91 ? -14.455 6.485 23.269 1.00 72.12 91 SER A N 1
ATOM 693 C CA . SER A 1 91 ? -13.062 6.873 23.533 1.00 72.12 91 SER A CA 1
ATOM 694 C C . SER A 1 91 ? -12.128 6.462 22.392 1.00 72.12 91 SER A C 1
ATOM 696 O O . SER A 1 91 ? -11.232 7.228 22.032 1.00 72.12 91 SER A O 1
ATOM 698 N N . LEU A 1 92 ? -12.385 5.317 21.750 1.00 76.50 92 LEU A N 1
ATOM 699 C CA . LEU A 1 92 ? -11.696 4.907 20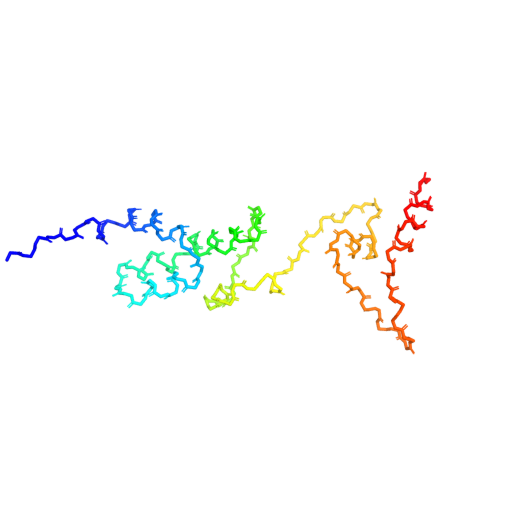.526 1.00 76.50 92 LEU A CA 1
ATOM 700 C C . LEU A 1 92 ? -12.030 5.836 19.355 1.00 76.50 92 LEU A C 1
ATOM 702 O O . LEU A 1 92 ? -11.117 6.262 18.654 1.00 76.50 92 LEU A O 1
ATOM 706 N N . ALA A 1 93 ? -13.301 6.186 19.155 1.00 74.50 93 ALA A N 1
ATOM 707 C CA . ALA A 1 93 ? -13.728 7.092 18.091 1.00 74.50 93 ALA A CA 1
ATOM 708 C C . ALA A 1 93 ? -13.038 8.459 18.195 1.00 74.50 93 ALA A C 1
ATOM 710 O O . ALA A 1 93 ? -12.476 8.940 17.214 1.00 74.50 93 ALA A O 1
ATOM 711 N N . VAL A 1 94 ? -12.973 9.036 19.400 1.00 73.31 94 VAL A N 1
ATOM 712 C CA . VAL A 1 94 ? -12.235 10.283 19.661 1.00 73.31 94 VAL A CA 1
ATOM 713 C C . VAL A 1 94 ? -10.737 10.097 19.405 1.00 73.31 94 VAL A C 1
ATOM 715 O O . VAL A 1 94 ? -10.125 10.891 18.693 1.00 73.31 94 VAL A O 1
ATOM 718 N N . LYS A 1 95 ? -10.138 9.024 19.935 1.00 74.75 95 LYS A N 1
ATOM 719 C CA . LYS A 1 95 ? -8.704 8.727 19.784 1.00 74.75 95 LYS A CA 1
ATOM 720 C C . LYS A 1 95 ? -8.283 8.555 18.327 1.00 74.75 95 LYS A C 1
ATOM 722 O O . LYS A 1 95 ? -7.195 8.986 17.954 1.00 74.75 95 LYS A O 1
ATOM 727 N N . TYR A 1 96 ? -9.138 7.941 17.518 1.00 71.25 96 TYR A N 1
ATOM 728 C CA . TYR A 1 96 ? -8.897 7.704 16.100 1.00 71.25 96 TYR A CA 1
ATOM 729 C C . TYR A 1 96 ? -9.520 8.769 15.190 1.00 71.25 96 TYR A C 1
ATOM 731 O O . TYR A 1 96 ? -9.378 8.672 13.976 1.00 71.25 96 TYR A O 1
ATOM 739 N N . SER A 1 97 ? -10.162 9.801 15.756 1.00 65.88 97 SER A N 1
ATOM 740 C CA . SER A 1 97 ? -10.883 10.844 15.008 1.00 65.88 97 SER A CA 1
ATOM 741 C C . SER A 1 97 ? -11.862 10.265 13.975 1.00 65.88 97 SER A C 1
ATOM 743 O O . SER A 1 97 ? -11.976 10.759 12.855 1.00 65.88 97 SER A O 1
ATOM 745 N N . VAL A 1 98 ? -12.556 9.189 14.352 1.00 63.91 98 VAL A N 1
ATOM 746 C CA . VAL A 1 98 ? -13.562 8.509 1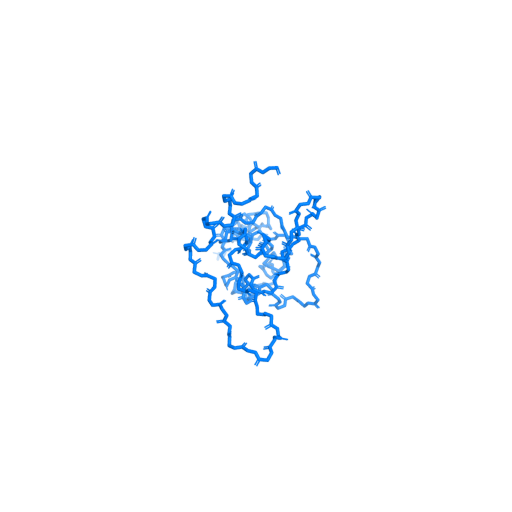3.528 1.00 63.91 98 VAL A CA 1
ATOM 747 C C . VAL A 1 98 ? -14.948 8.945 13.987 1.00 63.91 98 VAL A C 1
ATOM 749 O O . VAL A 1 98 ? -15.243 8.933 15.180 1.00 63.91 98 VAL A O 1
ATOM 752 N N . GLN A 1 99 ? -15.822 9.303 13.045 1.00 59.16 99 GLN A N 1
ATOM 753 C CA . GLN A 1 99 ? -17.228 9.557 13.351 1.00 59.16 99 GLN A CA 1
ATOM 754 C C . GLN A 1 99 ? -17.950 8.225 13.577 1.00 59.16 99 GLN A C 1
ATOM 756 O O . GLN A 1 99 ? -17.986 7.369 12.693 1.00 59.16 99 GLN A O 1
ATOM 761 N N . VAL A 1 100 ? -18.528 8.047 14.763 1.00 55.91 100 VAL A N 1
ATOM 762 C CA . VAL A 1 100 ? -19.388 6.901 15.075 1.00 55.91 100 VAL A CA 1
ATOM 763 C C . VAL A 1 100 ? -20.838 7.271 14.805 1.00 55.91 100 VAL A C 1
ATOM 765 O O . VAL A 1 100 ? -21.449 8.035 15.547 1.00 55.91 100 VAL A O 1
ATOM 768 N N . PHE A 1 101 ? -21.396 6.715 13.733 1.00 55.06 101 PHE A N 1
ATOM 769 C CA . PHE A 1 101 ? -22.829 6.778 13.485 1.00 55.06 101 PHE A CA 1
ATOM 770 C C . PHE A 1 101 ? -23.510 5.673 14.289 1.00 55.06 101 PHE A C 1
ATOM 772 O O . PHE A 1 101 ? -23.462 4.498 13.929 1.00 55.06 101 PHE A O 1
ATOM 779 N N . PHE A 1 102 ? -24.142 6.045 15.400 1.00 49.75 102 PHE A N 1
ATOM 780 C CA . PHE A 1 102 ? -25.119 5.170 16.032 1.00 49.75 102 PHE A CA 1
ATOM 781 C C . PHE A 1 102 ? -26.366 5.155 15.142 1.00 49.75 102 PHE A C 1
ATOM 783 O O . PHE A 1 102 ? -26.955 6.205 14.898 1.00 49.75 102 PHE A O 1
ATOM 790 N N . ASN A 1 103 ? -26.771 3.979 14.649 1.00 44.12 103 ASN A N 1
ATOM 791 C CA . ASN A 1 103 ? -28.084 3.783 14.024 1.00 44.12 103 ASN A CA 1
ATOM 792 C C . ASN A 1 103 ? -29.168 3.864 15.112 1.00 44.12 103 ASN A C 1
ATOM 794 O O . ASN A 1 103 ? -29.722 2.857 15.543 1.00 44.12 103 ASN A O 1
ATOM 798 N N . LEU A 1 104 ? -29.414 5.071 15.613 1.00 41.44 104 LEU A N 1
ATOM 799 C CA . LEU A 1 104 ? -30.568 5.404 16.436 1.00 41.44 104 LEU A CA 1
ATOM 800 C C . LEU A 1 104 ? -31.552 6.206 15.570 1.00 41.44 104 LEU A C 1
ATOM 802 O O . LEU A 1 104 ? -31.116 6.947 14.691 1.00 41.44 104 LEU A O 1
ATOM 806 N N . PRO A 1 105 ? -32.871 6.099 15.805 1.00 42.50 105 PRO A N 1
ATOM 807 C CA . PRO A 1 105 ? -33.906 6.779 15.016 1.00 42.50 105 PRO A CA 1
ATOM 808 C C . PRO A 1 105 ? -33.959 8.311 15.225 1.00 42.50 105 PRO A C 1
ATOM 810 O O . PRO A 1 105 ? -34.980 8.936 14.954 1.00 42.50 105 PRO A O 1
ATOM 813 N N . PHE A 1 106 ? -32.878 8.933 15.702 1.00 38.44 106 PHE A N 1
ATOM 814 C CA . PHE A 1 106 ? -32.784 10.359 16.016 1.00 38.44 106 PHE A CA 1
ATOM 815 C C . PHE A 1 106 ? -31.548 10.982 15.342 1.00 38.44 106 PHE A C 1
ATOM 817 O O . PHE A 1 106 ? -30.565 10.272 15.119 1.00 38.44 106 PHE A O 1
ATOM 824 N N . PRO A 1 107 ? -31.582 12.286 14.987 1.00 39.81 107 PRO A N 1
ATOM 825 C CA . PRO A 1 107 ? -30.521 12.923 14.209 1.00 39.81 107 PRO A CA 1
ATOM 826 C C . PRO A 1 107 ? -29.159 12.840 14.920 1.00 39.81 107 PRO A C 1
ATOM 828 O O . PRO A 1 107 ? -29.105 12.918 16.151 1.00 39.81 107 PRO A O 1
ATOM 831 N N . PRO A 1 108 ? -28.056 12.680 14.162 1.00 42.72 108 PRO A N 1
ATOM 832 C CA . PRO A 1 108 ? -26.735 12.447 14.725 1.00 42.72 108 PRO A CA 1
ATOM 833 C C . PRO A 1 108 ? -26.303 13.657 15.551 1.00 42.72 108 PRO A C 1
ATOM 835 O O . PRO A 1 108 ? -26.144 14.761 15.031 1.00 42.72 108 PRO A O 1
ATOM 838 N N . ILE A 1 109 ? -26.099 13.433 16.849 1.00 44.12 109 ILE A N 1
ATOM 839 C CA . ILE A 1 109 ? -25.423 14.388 17.722 1.00 44.12 109 ILE A CA 1
ATOM 840 C C . ILE A 1 109 ? -24.001 14.502 17.176 1.00 44.12 109 ILE A C 1
ATOM 842 O O . ILE A 1 109 ? -23.194 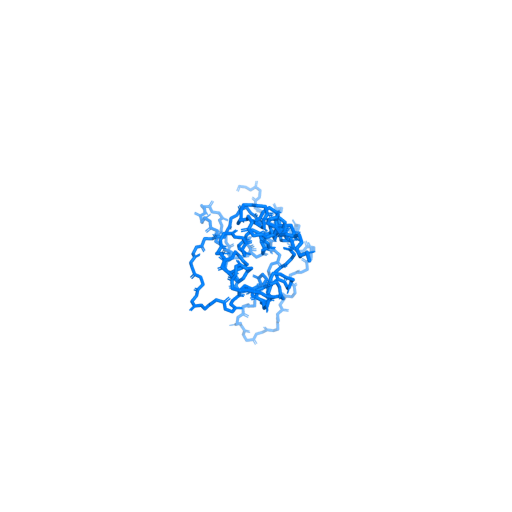13.580 17.302 1.00 44.12 109 ILE A O 1
ATOM 846 N N . VAL A 1 110 ? -23.715 15.614 16.504 1.00 47.59 110 VAL A N 1
ATOM 847 C CA . VAL A 1 110 ? -22.355 15.989 16.130 1.00 47.59 110 VAL A CA 1
ATOM 848 C C . VAL A 1 110 ? -21.554 16.014 17.430 1.00 47.59 110 VAL A C 1
ATOM 850 O O . VAL A 1 110 ? -21.868 16.785 18.335 1.00 47.59 110 VAL A O 1
ATOM 853 N N . PHE A 1 111 ? -20.561 15.128 17.555 1.00 46.03 111 PHE A N 1
ATOM 854 C CA . PHE A 1 111 ? -19.583 15.183 18.639 1.00 46.03 111 PHE A CA 1
ATOM 855 C C . PHE A 1 111 ? -18.744 16.448 18.432 1.00 46.03 111 PHE A C 1
ATOM 857 O O . PHE A 1 111 ? -17.701 16.430 17.780 1.00 46.03 111 PHE A O 1
ATOM 864 N N . ASP A 1 112 ? -19.266 17.569 18.922 1.00 42.09 112 ASP A N 1
ATOM 865 C CA . ASP A 1 112 ? -18.568 18.840 18.948 1.00 42.09 112 ASP A CA 1
ATOM 866 C C . ASP A 1 112 ? -17.341 18.733 19.868 1.00 42.09 112 ASP A C 1
ATOM 868 O O . ASP A 1 112 ? -17.340 18.020 20.881 1.00 42.09 112 ASP A O 1
ATOM 872 N N . ARG A 1 113 ? -16.266 19.427 19.490 1.00 48.75 113 ARG A N 1
ATOM 873 C CA . ARG A 1 113 ? -14.972 19.416 20.181 1.00 48.75 113 ARG A CA 1
ATOM 874 C C . ARG A 1 113 ? -15.112 19.849 21.649 1.00 48.75 113 ARG A C 1
ATOM 876 O O . ARG A 1 113 ? -14.352 19.359 22.483 1.00 48.75 113 ARG A O 1
ATOM 883 N N . GLU A 1 114 ? -16.112 20.667 21.975 1.00 45.66 114 GLU A N 1
ATOM 884 C CA . GLU A 1 114 ? -16.455 21.095 23.340 1.00 45.66 114 GLU A CA 1
ATOM 885 C C . GLU A 1 114 ? -16.880 19.927 24.253 1.00 45.66 114 GLU A C 1
ATOM 887 O O . GLU A 1 114 ? -16.401 19.799 25.382 1.00 45.66 114 GLU A O 1
ATOM 892 N N . LEU A 1 115 ? -17.692 18.987 23.754 1.00 47.31 115 LEU A N 1
ATOM 893 C CA . LEU A 1 115 ? -18.169 17.843 24.549 1.00 47.31 115 LEU A CA 1
ATOM 894 C C . LEU A 1 115 ? -17.053 16.829 24.853 1.00 47.31 115 LEU A C 1
ATOM 896 O O . LEU A 1 115 ? -17.118 16.108 25.851 1.00 47.31 115 LEU A O 1
ATOM 900 N N . SER A 1 116 ? -15.997 16.799 24.032 1.00 49.38 116 SER A N 1
ATOM 901 C CA . SER A 1 116 ? -14.813 15.964 24.275 1.00 49.38 116 SER A CA 1
ATOM 902 C C . SER A 1 116 ? -13.980 16.442 25.473 1.00 49.38 116 SER A C 1
ATOM 904 O O . SER A 1 116 ? -13.424 15.616 26.203 1.00 49.38 116 SER A O 1
ATOM 906 N N . SER A 1 117 ? -13.947 17.757 25.718 1.00 51.38 117 SER A N 1
ATOM 907 C CA . SER A 1 117 ? -13.308 18.343 26.902 1.00 51.38 117 SER A CA 1
ATOM 908 C C . SER A 1 117 ? -14.111 18.033 28.162 1.00 51.38 117 SER A C 1
ATOM 910 O O . SER A 1 117 ? -13.529 17.571 29.143 1.00 51.38 117 SER A O 1
ATOM 912 N N . LEU A 1 118 ? -15.442 18.160 28.100 1.00 48.06 118 LEU A N 1
ATOM 913 C CA . LEU A 1 118 ? -16.330 17.858 29.227 1.00 48.06 118 LEU A CA 1
ATOM 914 C C . LEU A 1 118 ? -16.248 16.377 29.647 1.00 48.06 118 LEU A C 1
ATOM 916 O O . LEU A 1 118 ? -16.166 16.059 30.831 1.00 48.06 118 LEU A O 1
ATOM 920 N N . TYR A 1 119 ? -16.190 15.456 28.677 1.00 49.09 119 TYR A N 1
ATOM 921 C CA . TYR A 1 119 ? -16.111 14.016 28.958 1.00 49.09 119 TYR A CA 1
ATOM 922 C C . TYR A 1 119 ? -14.740 13.575 29.506 1.00 49.09 119 TYR A C 1
ATOM 924 O O . TYR A 1 119 ? -14.640 12.632 30.299 1.00 49.09 119 TYR A O 1
ATOM 932 N N . ARG A 1 120 ? -13.661 14.266 29.105 1.00 47.50 120 ARG A N 1
ATOM 933 C CA . ARG A 1 120 ? -12.316 14.087 29.678 1.00 47.50 120 ARG A CA 1
ATOM 934 C C . ARG A 1 120 ? -12.265 14.552 31.137 1.00 47.50 120 ARG A C 1
ATOM 936 O O . ARG A 1 120 ? -11.481 14.009 31.912 1.00 47.50 120 ARG A O 1
ATOM 943 N N . GLU A 1 121 ? -13.085 15.527 31.511 1.00 45.12 121 GLU A N 1
ATOM 944 C CA . GLU A 1 121 ? -13.180 16.034 32.880 1.00 45.12 121 GLU A CA 1
ATOM 945 C C . GLU A 1 121 ? -13.969 15.092 33.800 1.00 45.12 121 GLU A C 1
ATOM 947 O O . GLU A 1 121 ? -13.578 14.891 34.947 1.00 45.12 121 GLU A O 1
ATOM 952 N N . THR A 1 122 ? -14.998 14.415 33.283 1.00 48.94 122 THR A N 1
ATOM 953 C CA . THR A 1 122 ? -15.812 13.466 34.063 1.00 48.94 122 THR A CA 1
ATOM 954 C C . THR A 1 122 ? -15.152 12.105 34.322 1.00 48.94 122 THR A C 1
ATOM 956 O O . THR A 1 122 ? -15.564 11.407 35.239 1.00 48.94 122 THR A O 1
ATOM 959 N N . ASN A 1 123 ? -14.126 11.714 33.554 1.00 44.66 123 ASN A N 1
ATOM 960 C CA . ASN A 1 123 ? -13.409 10.429 33.701 1.00 44.66 123 ASN A CA 1
ATOM 961 C C . ASN A 1 123 ? -12.063 10.549 34.449 1.00 44.66 123 ASN A C 1
ATOM 963 O O . ASN A 1 123 ? -11.163 9.733 34.258 1.00 44.66 123 ASN A O 1
ATOM 967 N N . LYS A 1 124 ? -11.896 11.584 35.282 1.00 44.56 124 LYS A N 1
ATOM 968 C CA . LYS A 1 124 ? -10.713 11.783 36.143 1.00 44.56 124 LYS A CA 1
ATOM 969 C C . LYS A 1 124 ? -10.816 11.126 37.534 1.00 44.56 124 LYS A C 1
ATOM 971 O O . LYS A 1 124 ? -10.022 11.477 38.404 1.00 44.56 124 LYS A O 1
ATOM 976 N N . PHE A 1 125 ? -11.740 10.187 37.739 1.00 37.16 125 PHE A N 1
ATOM 977 C CA . PHE A 1 125 ? -11.845 9.397 38.973 1.00 37.16 125 PHE A CA 1
ATOM 978 C C . PHE A 1 125 ? -11.403 7.951 38.759 1.00 37.16 125 PHE A C 1
ATOM 980 O O . PHE A 1 125 ? -11.801 7.364 37.728 1.00 37.16 125 PHE A O 1
#

Organism: NCBI:txid586396

Sequence (125 aa):
MNSNFSALSCRDTLRLILERLPVADLARASCVSRAWNAVASDDEITRRAFMAPWKLKEVVGKPGSGGFWRDNGIGKFAVSHKIVRGDSVASLAVKYSVQVFFNLPFPPIVFDRELSSLYRETNKF

Foldseek 3Di:
DPPDPCCCVPLVSLLVVLLPDALQVLVVQLPPDVSSVVNSLPPVSLQSNLCVVVVDPGDDDDDPDSCVSNVSDPVVDDDDDDDDVPDDPVVVCVVVVHDDDDPDPDDDDPPDPVVVVVVVVVPPD

Radius of gyration: 22.31 Å; chains: 1; bounding box: 62×32×69 Å